Protein AF-A0A7J3MX85-F1 (afdb_monomer_lite)

Organism: NCBI:txid334771

Sequence (155 aa):
MIRVILCFLNSNNNRS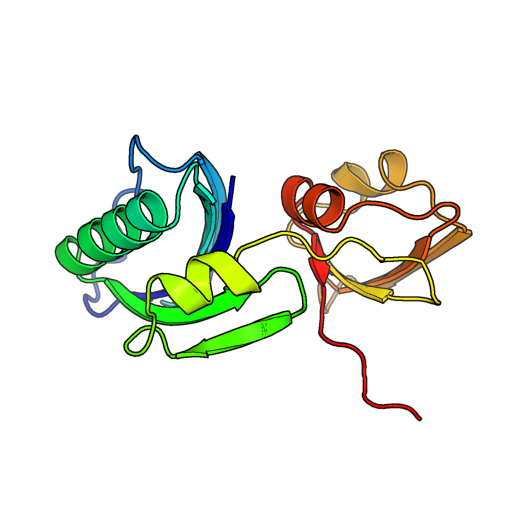VDSVDSHTCEKVVELIENNVYEVWLRCFSPWDVLAFVEYALNKGLVLTEVEFLNGLRRKGYQLNLEELAMFGQYDSELGKGAIVVKYLKQPSEWLGVLRLKMCRIDVEKKQALIKLAKPVKVSILFDHGLKLLSKNEKT

Radius of gyration: 15.9 Å; chains: 1; bounding box: 44×32×29 Å

pLDDT: mean 80.2, std 13.57, range [30.5, 93.94]

Secondary structure (DSSP, 8-state):
-EEEEEEEEE-S--S-------TTEEEEEEEEETTEEEEEEEESSHHHHHHHHHHHHHTTEEEEEEEETTS-EEEGGG--HHHHHHHSSPP--B-SSEEEEEESS-GGGTTTTS-EEEEEEETTTTEEEEEESS-B-HHHHHHTTEEEP-PPP--

Foldseek 3Di:
DFKKKWKWAQPDPPPDPDPLDDPFWDWQDWDADPRIIITITDGPALVSVVVSVVSCVVSRIGTQWMAALLRDIDGRVPDDRVCRVPRRDWDQDPAPAKFKKQAPDDCVQPVVVFQFPDWDADPVRSMITTHGPDTDTSVSCSSRRIGTNHDDDDD

Structure (mmCIF, N/CA/C/O backbone):
data_AF-A0A7J3MX85-F1
#
_entry.id   AF-A0A7J3MX85-F1
#
loop_
_atom_site.group_PDB
_atom_site.id
_atom_site.type_symbol
_atom_site.label_atom_id
_atom_site.label_alt_id
_atom_site.label_comp_id
_atom_site.label_asym_id
_atom_site.label_entity_id
_atom_site.label_seq_id
_atom_site.pdbx_PDB_ins_code
_atom_site.Cartn_x
_atom_site.Cartn_y
_atom_site.Cartn_z
_atom_site.occupancy
_atom_site.B_iso_or_equiv
_atom_site.auth_seq_id
_atom_site.auth_comp_id
_atom_site.auth_asym_id
_atom_site.auth_atom_id
_atom_site.pdbx_PDB_model_num
ATOM 1 N N . MET A 1 1 ? -5.399 7.469 -10.736 1.00 79.62 1 MET A N 1
ATOM 2 C CA . MET A 1 1 ? -5.348 6.199 -9.984 1.00 79.62 1 MET A CA 1
ATOM 3 C C . MET A 1 1 ? -4.578 6.421 -8.700 1.00 79.62 1 MET A C 1
ATOM 5 O O . MET A 1 1 ? -3.421 6.823 -8.757 1.00 79.62 1 MET A O 1
ATOM 9 N N . ILE A 1 2 ? -5.257 6.199 -7.585 1.00 85.62 2 ILE A N 1
ATOM 10 C CA . ILE A 1 2 ? -4.826 6.431 -6.210 1.00 85.62 2 ILE A CA 1
ATOM 11 C C . ILE A 1 2 ? -4.438 5.104 -5.582 1.00 85.62 2 ILE A C 1
ATOM 13 O O . ILE A 1 2 ? -5.089 4.091 -5.833 1.00 85.62 2 ILE A O 1
ATOM 17 N N . ARG A 1 3 ? -3.368 5.112 -4.788 1.00 86.56 3 ARG A N 1
ATOM 18 C CA . ARG A 1 3 ? -2.938 3.954 -4.003 1.00 86.56 3 ARG A CA 1
ATOM 19 C C . A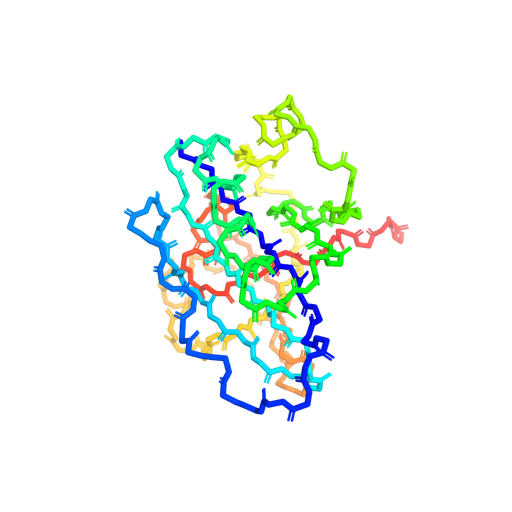RG A 1 3 ? -2.798 4.356 -2.549 1.00 86.56 3 ARG A C 1
ATOM 21 O O . ARG A 1 3 ? -2.055 5.284 -2.237 1.00 86.56 3 ARG A O 1
ATOM 28 N N . VAL A 1 4 ? -3.501 3.645 -1.683 1.00 88.88 4 VAL A N 1
ATOM 29 C CA . VAL A 1 4 ? -3.529 3.905 -0.244 1.00 88.88 4 VAL A CA 1
ATOM 30 C C . VAL A 1 4 ? -3.608 2.592 0.513 1.00 88.88 4 VAL A C 1
ATOM 32 O O . VAL A 1 4 ? -4.122 1.592 0.008 1.00 88.88 4 VAL A O 1
ATOM 35 N N . ILE A 1 5 ? -3.093 2.609 1.731 1.00 89.69 5 ILE A N 1
ATOM 36 C CA . ILE A 1 5 ? -3.248 1.534 2.696 1.00 89.69 5 ILE A CA 1
ATOM 37 C C . ILE A 1 5 ? -4.231 2.042 3.743 1.00 89.69 5 ILE A C 1
ATOM 39 O O . ILE A 1 5 ? -4.012 3.094 4.339 1.00 89.69 5 ILE A O 1
ATOM 43 N N . LEU A 1 6 ? -5.323 1.316 3.942 1.00 90.88 6 LEU A N 1
ATOM 44 C CA . LEU A 1 6 ? -6.328 1.617 4.951 1.00 90.88 6 LEU A CA 1
ATOM 45 C C . LEU A 1 6 ? -6.208 0.607 6.086 1.00 90.88 6 LEU A C 1
ATOM 47 O O . LEU A 1 6 ? -6.241 -0.598 5.848 1.00 90.88 6 LEU A O 1
ATOM 51 N N . CYS A 1 7 ? -6.097 1.097 7.312 1.00 90.81 7 CYS A N 1
ATOM 52 C CA . CYS A 1 7 ? -6.074 0.274 8.511 1.00 90.81 7 CYS A CA 1
ATOM 53 C C . CYS A 1 7 ? -7.396 0.448 9.249 1.00 90.81 7 CYS A C 1
ATOM 55 O O . CYS A 1 7 ? -7.772 1.563 9.615 1.00 90.81 7 CYS A O 1
ATOM 57 N N . PHE A 1 8 ? -8.084 -0.656 9.500 1.00 90.31 8 PHE A N 1
ATOM 58 C CA . PHE A 1 8 ? -9.331 -0.682 10.244 1.00 90.31 8 PHE A CA 1
ATOM 59 C C . PHE A 1 8 ? -9.192 -1.516 11.511 1.00 90.31 8 PHE A C 1
ATOM 61 O O . PHE A 1 8 ? -8.486 -2.519 11.529 1.00 90.31 8 PHE A O 1
ATOM 68 N N . LEU A 1 9 ? -9.914 -1.138 12.560 1.00 88.44 9 LEU A N 1
ATOM 69 C CA . LEU A 1 9 ? -10.189 -2.000 13.702 1.00 88.44 9 LEU A CA 1
ATOM 70 C C . LEU A 1 9 ? -11.560 -2.637 13.540 1.00 88.44 9 LEU A C 1
ATOM 72 O O . LEU A 1 9 ? -12.536 -1.952 13.233 1.00 88.44 9 LEU A O 1
ATOM 76 N N . ASN A 1 10 ? -11.652 -3.935 13.800 1.00 80.56 10 ASN A N 1
ATOM 77 C CA . ASN A 1 10 ? -12.948 -4.585 13.890 1.00 80.56 10 ASN A CA 1
ATOM 78 C C . ASN A 1 10 ? -13.583 -4.298 15.253 1.00 80.56 10 ASN A C 1
ATOM 80 O O . ASN A 1 10 ? -13.118 -4.792 16.280 1.00 80.56 10 ASN A O 1
ATOM 84 N N . SER A 1 11 ? -14.629 -3.470 15.253 1.00 68.38 11 SER A N 1
ATOM 85 C CA . SER A 1 11 ? -15.379 -3.128 16.468 1.00 68.38 11 SER A CA 1
ATOM 86 C C . SER A 1 11 ? -16.340 -4.238 16.902 1.00 68.38 11 SER A C 1
ATOM 88 O O . SER A 1 11 ? -16.733 -4.297 18.067 1.00 68.38 11 SER A O 1
ATOM 90 N N . ASN A 1 12 ? -16.663 -5.161 15.993 1.00 63.62 12 ASN A N 1
ATOM 91 C CA . ASN A 1 12 ? -17.511 -6.308 16.265 1.00 63.62 12 ASN A CA 1
ATOM 92 C C . ASN A 1 12 ? -16.629 -7.541 16.497 1.00 63.62 12 ASN A C 1
ATOM 94 O O . ASN A 1 12 ? -15.844 -7.925 15.640 1.00 63.62 12 ASN A O 1
ATOM 98 N N . ASN A 1 13 ? -16.798 -8.248 17.617 1.00 54.81 13 ASN A N 1
ATOM 99 C CA . ASN A 1 13 ? -16.092 -9.515 17.900 1.00 54.81 13 ASN A CA 1
ATOM 100 C C . ASN A 1 13 ? -16.415 -10.664 16.907 1.00 54.81 13 ASN A C 1
ATOM 102 O O . ASN A 1 13 ? -15.994 -11.804 17.113 1.00 54.81 13 ASN A O 1
ATOM 106 N N . ASN A 1 14 ? -17.140 -10.385 15.821 1.00 50.97 14 ASN A N 1
ATOM 107 C CA . ASN A 1 14 ? -17.362 -11.319 14.729 1.00 50.97 14 ASN A CA 1
ATOM 108 C C . ASN A 1 14 ? -16.092 -11.419 13.879 1.00 50.97 14 ASN A C 1
ATOM 110 O O . ASN A 1 14 ? -15.702 -10.487 13.180 1.00 50.97 14 ASN A O 1
ATOM 114 N N . ARG A 1 15 ? -15.448 -12.587 13.951 1.00 48.03 15 ARG A N 1
ATOM 115 C CA . ARG A 1 15 ? -14.211 -12.928 13.228 1.00 48.03 15 ARG A CA 1
ATOM 116 C C . ARG A 1 15 ? -14.384 -13.073 11.711 1.00 48.03 15 ARG A C 1
ATOM 118 O O . ARG A 1 15 ? -13.387 -13.249 11.023 1.00 48.03 15 ARG A O 1
ATOM 125 N N . SER A 1 16 ? -15.610 -13.007 11.199 1.00 46.56 16 SER A N 1
ATOM 126 C CA . SER A 1 16 ? -15.906 -13.035 9.767 1.00 46.56 16 SER A CA 1
ATOM 127 C C . SER A 1 16 ? -16.501 -11.696 9.349 1.00 46.56 16 SER A C 1
ATOM 129 O O . SER A 1 16 ? -17.718 -11.532 9.259 1.00 46.56 16 SER A O 1
ATOM 131 N N . VAL A 1 17 ? -15.640 -10.708 9.130 1.00 50.75 17 VAL A N 1
ATOM 132 C CA . VAL A 1 17 ? -16.016 -9.630 8.221 1.00 50.75 17 VAL A CA 1
ATOM 133 C C . VAL A 1 17 ? -15.848 -10.242 6.837 1.00 50.75 17 VAL A C 1
ATOM 135 O O . VAL A 1 17 ? -14.727 -10.589 6.465 1.00 50.75 17 VAL A O 1
ATOM 138 N N . ASP A 1 18 ? -16.959 -10.484 6.134 1.00 52.97 18 ASP A N 1
ATOM 139 C CA . ASP A 1 18 ? -16.913 -10.858 4.716 1.00 52.97 18 ASP A CA 1
ATOM 140 C C . ASP A 1 18 ? -15.956 -9.905 3.998 1.00 52.97 18 ASP A C 1
ATOM 142 O O . ASP A 1 18 ? -15.914 -8.715 4.337 1.00 52.97 18 ASP A O 1
ATOM 146 N N . SER A 1 19 ? -15.173 -10.423 3.047 1.00 55.62 19 SER A N 1
ATOM 147 C CA . SER A 1 19 ? -14.195 -9.623 2.314 1.00 55.62 19 SER A CA 1
ATOM 148 C C . SER A 1 19 ? -14.814 -8.291 1.900 1.00 55.62 19 SER A C 1
ATOM 150 O O . SER A 1 19 ? -15.908 -8.224 1.329 1.00 55.62 19 SER A O 1
ATOM 152 N N . VAL A 1 20 ? -14.135 -7.201 2.260 1.00 57.00 20 VAL A N 1
ATOM 153 C CA . VAL A 1 20 ? -14.589 -5.856 1.919 1.00 57.00 20 VAL A CA 1
ATOM 154 C C . VAL A 1 20 ? -14.324 -5.650 0.426 1.00 57.00 20 VAL A C 1
ATOM 156 O O . VAL A 1 20 ? -13.316 -5.067 0.039 1.00 57.00 20 VAL A O 1
ATOM 159 N N . ASP A 1 21 ? -15.193 -6.202 -0.418 1.00 58.19 21 ASP A N 1
ATOM 160 C CA . ASP A 1 21 ? -15.072 -6.127 -1.869 1.00 58.19 21 ASP A CA 1
ATOM 161 C C . ASP A 1 21 ? -15.956 -4.994 -2.392 1.00 58.19 21 ASP A C 1
ATOM 163 O O . ASP A 1 21 ? -17.177 -5.109 -2.496 1.00 58.19 21 ASP A O 1
ATOM 167 N N . SER A 1 22 ? -15.321 -3.867 -2.712 1.00 62.19 22 SER A N 1
ATOM 168 C CA . SER A 1 22 ? -15.956 -2.774 -3.448 1.00 62.19 22 SER A CA 1
ATOM 169 C C . SER A 1 22 ? -15.670 -2.926 -4.938 1.00 62.19 22 SER A C 1
ATOM 171 O O . SER A 1 22 ? -14.542 -3.207 -5.331 1.00 62.19 22 SER A O 1
ATOM 173 N N . HIS A 1 23 ? -16.663 -2.666 -5.789 1.00 63.53 23 HIS A N 1
ATOM 174 C CA . HIS A 1 23 ? -16.478 -2.658 -7.246 1.00 63.53 23 HIS A CA 1
ATOM 175 C C . HIS A 1 23 ? -15.662 -1.447 -7.743 1.00 63.53 23 HIS A C 1
ATOM 177 O O . HIS A 1 23 ? -15.263 -1.413 -8.905 1.00 63.53 23 HIS A O 1
ATOM 183 N N . THR A 1 24 ? -15.413 -0.447 -6.888 1.00 74.12 24 THR A N 1
ATOM 184 C CA . THR A 1 24 ? -14.759 0.819 -7.268 1.00 74.12 24 THR A CA 1
ATOM 185 C C . THR A 1 24 ? -13.243 0.833 -7.060 1.00 74.12 24 THR A C 1
ATOM 187 O O . THR A 1 24 ? -12.540 1.623 -7.694 1.00 74.12 24 THR A O 1
ATOM 190 N N . CYS A 1 25 ? -12.721 -0.045 -6.201 1.00 85.00 25 CYS A N 1
ATOM 191 C CA . CYS A 1 25 ? -11.296 -0.145 -5.902 1.00 85.00 25 CYS A CA 1
ATOM 192 C C . CYS A 1 25 ? -10.818 -1.584 -6.066 1.00 85.00 25 CYS A C 1
ATOM 194 O O . CYS A 1 25 ? -11.404 -2.515 -5.525 1.00 85.00 25 CYS A O 1
ATOM 196 N N . GLU A 1 26 ? -9.697 -1.756 -6.757 1.00 85.62 26 GLU A N 1
ATOM 197 C CA . GLU A 1 26 ? -8.984 -3.025 -6.793 1.00 85.62 26 GLU A CA 1
ATOM 198 C C . GLU A 1 26 ? -8.239 -3.219 -5.468 1.00 85.62 26 GLU A C 1
ATOM 200 O O . GLU A 1 26 ? -7.423 -2.389 -5.052 1.00 85.62 26 GLU A O 1
ATOM 205 N N . LYS A 1 27 ? -8.516 -4.338 -4.809 1.00 84.31 27 LYS A N 1
ATOM 206 C CA . LYS A 1 27 ? -7.842 -4.770 -3.590 1.00 84.31 27 LYS A CA 1
ATOM 207 C C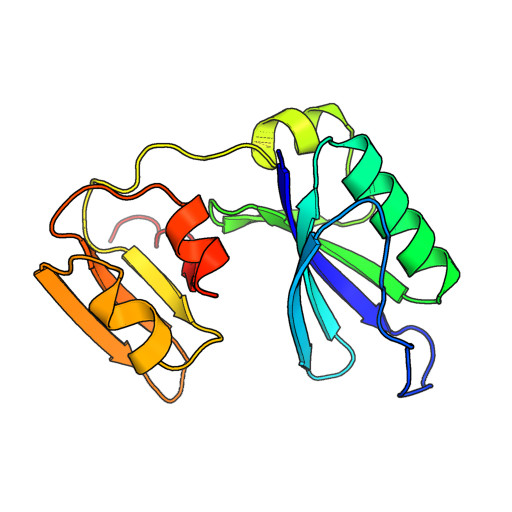 . LYS A 1 27 ? -6.601 -5.577 -3.957 1.00 84.31 27 LYS A C 1
ATOM 209 O O . LYS A 1 27 ? -6.697 -6.620 -4.595 1.00 84.31 27 LYS A O 1
ATOM 214 N N . VAL A 1 28 ? -5.431 -5.081 -3.561 1.00 75.94 28 VAL A N 1
ATOM 215 C CA . VAL A 1 28 ? -4.133 -5.661 -3.949 1.00 75.94 28 VAL A CA 1
ATOM 216 C C . VAL A 1 28 ? -3.610 -6.634 -2.892 1.00 75.94 28 VAL A C 1
ATOM 218 O O . VAL A 1 28 ? -3.037 -7.669 -3.231 1.00 75.94 28 VAL A O 1
ATOM 221 N N . VAL A 1 29 ? -3.804 -6.306 -1.613 1.00 76.44 29 VAL A N 1
ATOM 222 C CA . VAL A 1 29 ? -3.433 -7.132 -0.455 1.00 76.44 29 VAL A CA 1
ATOM 223 C C . VAL A 1 29 ? -4.432 -6.881 0.676 1.00 76.44 29 VAL A C 1
ATOM 225 O O . VAL A 1 29 ? -4.912 -5.760 0.850 1.00 76.44 29 VAL A O 1
ATOM 228 N N . GLU A 1 30 ? -4.711 -7.918 1.458 1.00 80.38 30 GLU A N 1
ATOM 229 C CA . GLU A 1 30 ? -5.419 -7.835 2.734 1.00 80.38 30 GLU A CA 1
ATOM 230 C C . GLU A 1 30 ? -4.643 -8.592 3.796 1.00 80.38 30 GLU A C 1
ATOM 232 O O . GLU A 1 30 ? -4.173 -9.706 3.556 1.00 80.38 30 GLU A O 1
ATOM 237 N N . LEU A 1 31 ? -4.516 -7.980 4.967 1.00 78.50 31 LEU A N 1
ATOM 238 C CA . LEU A 1 31 ? -3.907 -8.592 6.133 1.00 78.50 31 LEU A CA 1
ATOM 239 C C . LEU A 1 31 ? -4.836 -8.425 7.331 1.00 78.50 31 LEU A C 1
ATOM 241 O O . LEU A 1 31 ? -5.328 -7.329 7.590 1.00 78.50 31 LEU A O 1
ATOM 245 N N . ILE A 1 32 ? -5.031 -9.512 8.074 1.00 80.75 32 ILE A N 1
ATOM 246 C CA . ILE A 1 32 ? -5.818 -9.531 9.305 1.00 80.75 32 ILE A CA 1
ATOM 247 C C . ILE A 1 32 ? -4.896 -10.006 10.427 1.00 80.75 32 ILE A C 1
ATOM 249 O O . ILE A 1 32 ? -4.543 -11.182 10.494 1.00 80.75 32 ILE A O 1
ATOM 253 N N . GLU A 1 33 ? -4.493 -9.094 11.308 1.00 75.88 33 GLU A N 1
ATOM 254 C CA . GLU A 1 33 ? -3.659 -9.392 12.477 1.00 75.88 33 GLU A CA 1
ATOM 255 C C . GLU A 1 33 ? -4.263 -8.711 13.710 1.00 75.88 33 GLU A C 1
ATOM 257 O O . GLU A 1 33 ? -4.492 -7.507 13.706 1.00 75.88 33 GLU A O 1
ATOM 262 N N . ASN A 1 34 ? -4.522 -9.462 14.788 1.00 77.19 34 ASN A N 1
ATOM 263 C CA . ASN A 1 34 ? -4.974 -8.914 16.079 1.00 77.19 34 ASN A CA 1
ATOM 264 C C . ASN A 1 34 ? -6.162 -7.926 15.982 1.00 77.19 34 ASN A C 1
ATOM 266 O O . ASN A 1 34 ? -6.124 -6.849 16.573 1.00 77.19 34 ASN A O 1
ATOM 270 N N . ASN A 1 35 ? -7.214 -8.286 15.235 1.00 78.75 35 ASN A N 1
ATOM 271 C CA . ASN A 1 35 ? -8.395 -7.448 14.943 1.00 78.75 35 ASN A CA 1
ATOM 272 C C . ASN A 1 35 ? -8.123 -6.169 14.126 1.00 78.75 35 ASN A C 1
ATOM 274 O O . ASN A 1 35 ? -9.037 -5.362 13.945 1.00 78.75 35 ASN A O 1
ATOM 278 N N . VAL A 1 36 ? -6.906 -5.996 13.608 1.00 82.12 36 VAL A N 1
ATOM 279 C CA . VAL A 1 36 ? -6.552 -4.945 12.654 1.00 82.12 36 VAL A CA 1
ATOM 280 C C . VAL A 1 36 ? -6.635 -5.512 11.241 1.00 82.12 36 VAL A C 1
ATOM 282 O O . VAL A 1 36 ? -6.012 -6.528 10.932 1.00 82.12 36 VAL A O 1
ATOM 285 N N . TYR A 1 37 ? -7.400 -4.837 10.392 1.00 86.88 37 TYR A N 1
ATOM 286 C CA . TYR A 1 37 ? -7.548 -5.125 8.972 1.00 86.88 37 TYR A CA 1
ATOM 287 C C . TYR A 1 37 ? -6.754 -4.081 8.191 1.00 86.88 37 TYR A C 1
ATOM 289 O O . TYR A 1 37 ? -7.136 -2.913 8.156 1.00 86.88 37 TYR A O 1
ATOM 297 N N . GLU A 1 38 ? -5.646 -4.484 7.580 1.00 88.12 38 GLU A N 1
ATOM 298 C CA . GLU A 1 38 ? -4.863 -3.637 6.680 1.00 88.12 38 GLU A CA 1
ATOM 299 C C . GLU A 1 38 ? -5.242 -3.984 5.234 1.00 88.12 38 GLU A C 1
ATOM 301 O O . GLU A 1 38 ? -4.984 -5.092 4.760 1.00 88.12 38 GLU A O 1
ATOM 306 N N . VAL A 1 39 ? -5.865 -3.037 4.532 1.00 89.50 39 VAL A N 1
ATOM 307 C CA . VAL A 1 39 ? -6.349 -3.204 3.158 1.00 89.50 39 VAL A CA 1
ATOM 308 C C . VAL A 1 39 ? -5.589 -2.274 2.228 1.00 89.50 39 VAL A C 1
ATOM 310 O O . VAL A 1 39 ? -5.547 -1.059 2.416 1.00 89.50 39 VAL A O 1
ATOM 313 N N . TRP A 1 40 ? -4.983 -2.853 1.200 1.00 90.19 40 TRP A N 1
ATOM 314 C CA . TRP A 1 40 ? -4.189 -2.136 0.213 1.00 90.19 40 TRP A CA 1
ATOM 315 C C . TRP A 1 40 ? -5.034 -1.916 -1.031 1.00 90.19 40 TRP A C 1
ATOM 317 O O . TRP A 1 40 ? -5.373 -2.872 -1.732 1.00 90.19 40 TRP A O 1
ATOM 327 N N . LEU A 1 41 ? -5.367 -0.659 -1.311 1.00 89.12 41 LEU A N 1
ATOM 328 C CA . LEU A 1 41 ? -6.307 -0.302 -2.365 1.00 89.12 41 LEU A CA 1
ATOM 329 C C . LEU A 1 41 ? -5.639 0.409 -3.529 1.00 89.12 41 LEU A C 1
ATOM 331 O O . LEU A 1 41 ? -4.773 1.270 -3.357 1.00 89.12 41 LEU A O 1
ATOM 335 N N . ARG A 1 42 ? -6.131 0.092 -4.724 1.00 88.06 42 ARG A N 1
ATOM 336 C CA . ARG A 1 42 ? -5.905 0.830 -5.957 1.00 88.06 42 ARG A CA 1
ATOM 337 C C . ARG A 1 42 ? -7.257 1.313 -6.478 1.00 88.06 42 ARG A C 1
ATOM 339 O O . ARG A 1 42 ? -8.075 0.531 -6.944 1.00 88.06 42 ARG A O 1
ATOM 346 N N . CYS A 1 43 ? -7.472 2.616 -6.415 1.00 87.38 43 CYS A N 1
ATOM 347 C CA . CYS A 1 43 ? -8.742 3.256 -6.744 1.00 87.38 43 CYS A CA 1
ATOM 348 C C . CYS A 1 43 ? -8.574 4.205 -7.939 1.00 87.38 43 CYS A C 1
ATOM 350 O O . CYS A 1 43 ? -7.471 4.705 -8.192 1.00 87.38 43 CYS A O 1
ATOM 352 N N . PHE A 1 44 ? -9.630 4.492 -8.699 1.00 86.38 44 PHE A N 1
ATOM 353 C CA . PHE A 1 44 ? -9.515 5.404 -9.845 1.00 86.38 44 PHE A CA 1
ATOM 354 C C . PHE A 1 44 ? -9.455 6.872 -9.407 1.00 86.38 44 PHE A C 1
ATOM 356 O O . PHE A 1 44 ? -8.640 7.630 -9.951 1.00 86.38 44 PHE A O 1
ATOM 363 N N . SER A 1 45 ? -10.211 7.227 -8.368 1.00 89.00 45 SER A N 1
ATOM 364 C CA . SER A 1 45 ? -10.370 8.580 -7.833 1.00 89.00 45 SER A CA 1
ATOM 365 C C . SER A 1 45 ? -10.359 8.623 -6.290 1.00 89.00 45 SER A C 1
ATOM 367 O O . SER A 1 45 ? -10.463 7.577 -5.645 1.00 89.00 45 SER A O 1
ATOM 369 N N . PRO A 1 46 ? -10.239 9.817 -5.668 1.00 89.69 46 PRO A N 1
ATOM 370 C CA . PRO A 1 46 ? -10.363 9.960 -4.212 1.00 89.69 46 PRO A CA 1
ATOM 371 C C . PRO A 1 46 ? -11.749 9.558 -3.702 1.00 89.69 46 PRO A C 1
ATOM 373 O O . PRO A 1 46 ? -11.875 9.028 -2.603 1.00 89.69 46 PRO A O 1
ATOM 376 N N . TRP A 1 47 ? -12.780 9.776 -4.520 1.00 90.31 47 TRP A N 1
ATOM 377 C CA . TRP A 1 47 ? -14.161 9.412 -4.215 1.00 90.31 47 TRP A CA 1
ATOM 378 C C . TRP A 1 47 ? -14.330 7.910 -4.044 1.00 90.31 47 TRP A C 1
ATOM 380 O O . TRP A 1 47 ? -15.014 7.476 -3.127 1.00 90.31 47 TRP A O 1
ATOM 390 N N . ASP A 1 48 ? -13.645 7.117 -4.865 1.00 89.62 48 ASP A N 1
ATOM 391 C CA . ASP A 1 48 ? -13.688 5.659 -4.757 1.00 89.62 48 ASP A CA 1
ATOM 392 C C . ASP A 1 48 ? -13.075 5.174 -3.435 1.00 89.62 48 ASP A C 1
ATOM 394 O O . ASP A 1 48 ? -13.586 4.233 -2.831 1.00 89.62 48 ASP A O 1
ATOM 398 N N . VAL A 1 49 ? -12.020 5.848 -2.952 1.00 90.00 49 VAL A N 1
ATOM 399 C CA . VAL A 1 49 ? -11.430 5.571 -1.631 1.00 90.00 49 VAL A CA 1
ATOM 400 C C . VAL A 1 49 ? -12.441 5.870 -0.528 1.00 90.00 49 VAL A C 1
ATOM 402 O O . VAL A 1 49 ? -12.630 5.045 0.361 1.00 90.00 49 VAL A O 1
ATOM 405 N N . LEU A 1 50 ? -13.111 7.025 -0.584 1.00 90.00 50 LEU A N 1
ATOM 406 C CA . LEU A 1 50 ? -14.128 7.391 0.406 1.00 90.00 50 LEU A CA 1
ATOM 407 C C . LEU A 1 50 ? -15.332 6.442 0.372 1.00 90.00 50 LEU A C 1
ATOM 409 O O . LEU A 1 50 ? -15.794 6.026 1.429 1.00 90.00 50 LEU A O 1
ATOM 413 N N . ALA A 1 51 ? -15.783 6.032 -0.815 1.00 88.88 51 ALA A N 1
ATOM 414 C CA . ALA A 1 51 ? -16.850 5.047 -0.973 1.00 88.88 51 ALA A CA 1
ATOM 415 C C . ALA A 1 51 ? -16.459 3.682 -0.383 1.00 88.88 51 ALA A C 1
ATOM 417 O O . ALA A 1 51 ? -17.270 3.031 0.274 1.00 88.88 51 ALA A O 1
ATOM 418 N N . PHE A 1 52 ? -15.200 3.257 -0.556 1.00 89.75 52 PHE A N 1
ATOM 419 C CA . PHE A 1 52 ? -14.686 2.057 0.106 1.00 89.75 52 PHE A CA 1
ATOM 420 C C . PHE A 1 52 ? -14.700 2.205 1.632 1.00 89.75 52 PHE A C 1
ATOM 422 O O . PHE A 1 52 ? -15.114 1.286 2.338 1.00 89.75 52 PHE A O 1
ATOM 429 N N . VAL A 1 53 ? -14.251 3.354 2.151 1.00 89.56 53 VAL A N 1
ATOM 430 C CA . VAL A 1 53 ? -14.260 3.639 3.593 1.00 89.56 53 VAL A CA 1
ATOM 431 C C . VAL A 1 53 ?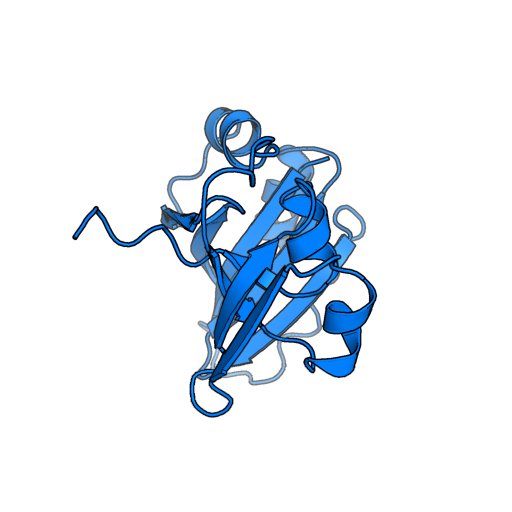 -15.683 3.585 4.141 1.00 89.56 53 VAL A C 1
ATOM 433 O O . VAL A 1 53 ? -15.910 2.912 5.139 1.00 89.56 53 VAL A O 1
ATOM 436 N N . GLU A 1 54 ? -16.645 4.227 3.482 1.00 88.56 54 GLU A N 1
ATOM 437 C CA . GLU A 1 54 ? -18.056 4.200 3.877 1.00 88.56 54 GLU A CA 1
ATOM 438 C C . GLU A 1 54 ? -18.619 2.774 3.877 1.00 88.56 54 GLU A C 1
ATOM 440 O O . GLU A 1 54 ? -19.260 2.350 4.841 1.00 88.56 54 GLU A O 1
ATOM 445 N N . TYR A 1 55 ? -18.314 1.991 2.842 1.00 86.81 55 TYR A N 1
ATOM 446 C CA . TYR A 1 55 ? -18.690 0.582 2.787 1.00 86.81 55 TYR A CA 1
ATOM 447 C C . TYR A 1 55 ? -18.103 -0.224 3.960 1.00 86.81 55 TYR A C 1
ATOM 449 O O . TYR A 1 55 ? -18.827 -0.987 4.600 1.00 86.81 55 TYR A O 1
ATOM 457 N N . ALA A 1 56 ? -16.827 -0.021 4.300 1.00 86.44 56 ALA A N 1
ATOM 458 C CA . ALA A 1 56 ? -16.186 -0.668 5.444 1.00 86.44 56 ALA A CA 1
ATOM 459 C C . ALA A 1 56 ? -16.817 -0.244 6.786 1.00 86.44 56 ALA A C 1
ATOM 461 O O . ALA A 1 56 ? -17.089 -1.097 7.635 1.00 86.44 56 ALA A O 1
ATOM 462 N N . LEU A 1 57 ? -17.117 1.048 6.961 1.00 86.44 57 LEU A N 1
ATOM 463 C CA . LEU A 1 57 ? -17.811 1.571 8.145 1.00 86.44 57 LEU A CA 1
ATOM 464 C C . LEU A 1 57 ? -19.186 0.909 8.323 1.00 86.44 57 LEU A C 1
ATOM 466 O O . LEU A 1 57 ? -19.517 0.458 9.419 1.00 86.44 57 LEU A O 1
ATOM 470 N N . ASN A 1 58 ? -19.946 0.746 7.235 1.00 85.75 58 ASN A N 1
ATOM 471 C CA . ASN A 1 58 ? -21.244 0.060 7.241 1.00 85.75 58 ASN A CA 1
ATOM 472 C C . ASN A 1 58 ? -21.148 -1.432 7.615 1.00 85.75 58 ASN A C 1
ATOM 474 O O . ASN A 1 58 ? -22.143 -2.037 8.014 1.00 85.75 58 ASN A O 1
ATOM 478 N N . LYS A 1 59 ? -19.956 -2.034 7.521 1.00 82.44 59 LYS A N 1
ATOM 479 C CA . LYS A 1 59 ? -19.669 -3.406 7.969 1.00 82.44 59 LYS A CA 1
ATOM 480 C C . LYS A 1 59 ? -19.183 -3.486 9.425 1.00 82.44 59 LYS A C 1
ATOM 482 O O . LYS A 1 59 ? -18.882 -4.577 9.904 1.00 82.44 59 LYS A O 1
ATOM 487 N N . GLY A 1 60 ? -19.131 -2.365 10.149 1.00 83.75 60 GLY A N 1
ATOM 488 C CA . GLY A 1 60 ? -18.676 -2.303 11.543 1.00 83.75 60 GLY A CA 1
ATOM 489 C C . GLY A 1 60 ? -17.153 -2.262 11.707 1.00 83.75 60 GLY A C 1
ATOM 490 O O . GLY A 1 60 ? -16.634 -2.470 12.809 1.00 83.75 60 GLY A O 1
ATOM 491 N N . LEU A 1 61 ? -16.425 -1.984 10.627 1.00 86.75 61 LEU A N 1
ATOM 492 C CA . LEU A 1 61 ? -15.006 -1.667 10.693 1.00 86.75 61 LEU A CA 1
ATOM 493 C C . LEU A 1 61 ? -14.835 -0.192 11.046 1.00 86.75 61 LEU A C 1
ATOM 495 O O . LEU A 1 61 ? -15.574 0.654 10.562 1.00 86.75 61 LEU A O 1
ATOM 499 N N . VAL A 1 62 ? -13.841 0.134 11.863 1.00 89.00 62 VAL A N 1
ATOM 500 C CA . VAL A 1 62 ? -13.526 1.513 12.249 1.00 89.00 62 VAL A CA 1
ATOM 501 C C . VAL A 1 62 ? -12.195 1.890 11.630 1.00 89.00 62 VAL A C 1
ATOM 503 O O . VAL A 1 62 ? -11.171 1.313 11.989 1.00 89.00 62 VAL A O 1
ATOM 506 N N . LEU A 1 63 ? -12.191 2.853 10.707 1.00 90.94 63 LEU A N 1
ATOM 507 C CA . LEU A 1 63 ? -10.955 3.318 10.082 1.00 90.94 63 LEU A CA 1
ATOM 508 C C . LEU A 1 63 ? -10.085 4.032 11.122 1.00 90.94 63 LEU A C 1
ATOM 510 O O . LEU A 1 63 ? -10.465 5.070 11.666 1.00 90.94 63 LEU A O 1
ATOM 514 N N . THR A 1 64 ? -8.903 3.489 11.387 1.00 91.88 64 THR A N 1
ATOM 515 C CA . THR A 1 64 ? -7.965 4.045 12.366 1.00 91.88 64 THR A CA 1
ATOM 516 C C . THR A 1 64 ? -6.886 4.878 11.710 1.00 91.88 64 THR A C 1
ATOM 518 O O . THR A 1 64 ? -6.565 5.967 12.194 1.00 91.88 64 THR A O 1
ATOM 521 N N . GLU A 1 65 ? -6.355 4.403 10.591 1.00 91.81 65 GLU A N 1
ATOM 522 C CA . GLU A 1 65 ? -5.218 5.016 9.922 1.00 91.81 65 GLU A CA 1
ATOM 523 C C . GLU A 1 65 ? -5.324 4.861 8.407 1.00 91.81 65 GLU A C 1
ATOM 525 O O . GLU A 1 65 ? -5.839 3.871 7.889 1.00 91.81 65 GLU A O 1
ATOM 530 N N . VAL A 1 66 ? -4.803 5.860 7.705 1.00 90.31 66 VAL A N 1
ATOM 531 C CA . VAL A 1 66 ? -4.484 5.797 6.285 1.00 90.31 66 VAL A CA 1
ATOM 532 C C . VAL A 1 66 ? -3.006 6.045 6.131 1.00 90.31 66 VAL A C 1
ATOM 534 O O . VAL A 1 66 ? -2.474 7.051 6.604 1.00 90.31 66 VAL A O 1
ATOM 537 N N . GLU A 1 67 ? -2.351 5.115 5.461 1.00 87.94 67 GLU A N 1
ATOM 538 C CA . GLU A 1 67 ? -0.938 5.184 5.158 1.00 87.94 67 GLU A CA 1
ATOM 539 C C . GLU A 1 67 ? -0.743 5.290 3.648 1.00 87.94 67 GLU A C 1
ATOM 541 O O . GLU A 1 67 ? -1.311 4.544 2.846 1.00 87.94 67 GLU A O 1
ATOM 546 N N . PHE A 1 68 ? 0.065 6.265 3.259 1.00 83.19 68 PHE A N 1
ATOM 547 C CA . PHE A 1 68 ? 0.407 6.529 1.876 1.00 83.19 68 PHE A CA 1
ATOM 548 C C . PHE A 1 68 ? 1.687 5.800 1.500 1.00 83.19 68 PHE A C 1
ATOM 550 O O . PHE A 1 68 ? 2.491 5.403 2.345 1.00 83.19 68 PHE A O 1
ATOM 557 N N . LEU A 1 69 ? 1.912 5.648 0.198 1.00 76.75 69 LEU A N 1
ATOM 558 C CA . LEU A 1 69 ? 3.046 4.870 -0.289 1.00 76.75 69 LEU A CA 1
ATOM 559 C C . LEU A 1 69 ? 4.411 5.454 0.093 1.00 76.75 69 LEU A C 1
ATOM 561 O O . LEU A 1 69 ? 5.390 4.720 0.114 1.00 76.75 69 LEU A O 1
ATOM 565 N N . ASN A 1 70 ? 4.482 6.747 0.407 1.00 72.50 70 ASN A N 1
ATOM 566 C CA . ASN A 1 70 ? 5.686 7.420 0.899 1.00 72.50 70 ASN A CA 1
ATOM 567 C C . ASN A 1 70 ? 5.941 7.206 2.411 1.00 72.50 70 ASN A C 1
ATOM 569 O O . ASN A 1 70 ? 6.905 7.751 2.946 1.00 72.50 70 ASN A O 1
ATOM 573 N N . GLY A 1 71 ? 5.097 6.427 3.098 1.00 73.56 71 GLY A N 1
ATOM 574 C CA . GLY A 1 71 ? 5.168 6.166 4.539 1.00 73.56 71 GLY A CA 1
ATOM 575 C C . GLY A 1 71 ? 4.486 7.229 5.406 1.00 73.56 71 GLY A C 1
ATOM 576 O O . GLY A 1 71 ? 4.501 7.116 6.630 1.00 73.56 71 GLY A O 1
ATOM 577 N N . LEU A 1 72 ? 3.883 8.262 4.806 1.00 79.25 72 LEU A N 1
ATOM 578 C CA . LEU A 1 72 ? 3.082 9.240 5.537 1.00 79.25 72 LEU A CA 1
ATOM 579 C C . LEU A 1 72 ? 1.823 8.574 6.094 1.00 79.25 72 LEU A C 1
ATOM 581 O O . LEU A 1 72 ? 1.112 7.884 5.366 1.00 79.25 72 LEU A O 1
ATOM 585 N N . ARG A 1 73 ? 1.518 8.843 7.364 1.00 85.69 73 ARG A N 1
ATOM 586 C CA . ARG A 1 73 ? 0.333 8.325 8.056 1.00 85.69 73 ARG A CA 1
ATOM 587 C C . ARG A 1 73 ? -0.613 9.446 8.463 1.00 85.69 73 ARG A C 1
ATOM 589 O O . ARG A 1 73 ? -0.184 10.551 8.822 1.00 85.69 73 ARG A O 1
ATOM 596 N N . ARG A 1 74 ? -1.911 9.164 8.396 1.00 86.56 74 ARG A N 1
ATOM 597 C CA . ARG A 1 74 ? -3.011 10.056 8.783 1.00 86.56 74 ARG A CA 1
ATOM 598 C C . ARG A 1 74 ? -4.055 9.281 9.567 1.00 86.56 74 ARG A C 1
ATOM 600 O O . ARG A 1 74 ? -4.323 8.126 9.264 1.00 86.56 74 ARG A O 1
ATOM 607 N N . LYS A 1 75 ? -4.670 9.923 10.560 1.00 85.69 75 LYS A N 1
ATOM 608 C CA . LYS A 1 75 ? -5.775 9.312 11.304 1.00 85.69 75 LYS A CA 1
ATOM 609 C C . LYS A 1 75 ? -7.015 9.225 10.419 1.00 85.69 75 LYS A C 1
ATOM 611 O O . LYS A 1 75 ? -7.375 10.201 9.764 1.00 85.69 75 LYS A O 1
ATOM 616 N N . GLY A 1 76 ? -7.677 8.071 10.443 1.00 76.94 76 GLY A N 1
ATOM 617 C CA . GLY A 1 76 ? -8.761 7.725 9.521 1.00 76.94 76 GLY A CA 1
ATOM 618 C C . GLY A 1 76 ? -9.922 8.722 9.469 1.00 76.94 76 GLY A C 1
ATOM 619 O O . GLY A 1 76 ? -10.471 8.983 8.407 1.00 76.94 76 GLY A O 1
ATOM 620 N N . TYR A 1 77 ? -10.268 9.333 10.599 1.00 72.19 77 TYR A N 1
ATOM 621 C CA . TYR A 1 77 ? -11.422 10.230 10.714 1.00 72.19 77 TYR A CA 1
ATOM 622 C C . TYR A 1 77 ? -11.173 11.671 10.227 1.00 72.19 77 TYR A C 1
ATOM 624 O O . TYR A 1 77 ? -12.092 12.482 10.268 1.00 72.19 77 TYR A O 1
ATOM 632 N N . GLN A 1 78 ? -9.953 12.019 9.795 1.00 72.44 78 GLN A N 1
ATOM 633 C CA . GLN A 1 78 ? -9.600 13.384 9.360 1.00 72.44 78 GLN A CA 1
ATOM 634 C C . GLN A 1 78 ? -9.347 13.514 7.853 1.00 72.44 78 GLN A C 1
ATOM 636 O O . GLN A 1 78 ? -8.912 14.570 7.408 1.00 72.44 78 GLN A O 1
ATOM 641 N N . LEU A 1 79 ? -9.613 12.470 7.066 1.00 78.00 79 LEU A N 1
ATOM 642 C CA . LEU A 1 79 ? -9.311 12.467 5.636 1.00 78.00 79 LEU A CA 1
ATOM 643 C C . LEU A 1 79 ? -10.220 13.421 4.872 1.00 78.00 79 LEU A C 1
ATOM 645 O O . LEU A 1 79 ? -11.442 13.275 4.895 1.00 78.00 79 LEU A O 1
ATOM 649 N N . ASN A 1 80 ? -9.619 14.326 4.108 1.00 81.94 80 ASN A N 1
ATOM 650 C CA . ASN A 1 80 ? -10.341 15.094 3.103 1.00 81.94 80 ASN A CA 1
ATOM 651 C C . ASN A 1 80 ? -9.903 14.721 1.674 1.00 81.94 80 ASN A C 1
ATOM 653 O O . ASN A 1 80 ? -8.895 14.045 1.445 1.00 81.94 80 ASN A O 1
ATOM 657 N N . LEU A 1 81 ? -10.702 15.151 0.696 1.00 86.94 81 LEU A N 1
ATOM 658 C CA . LEU A 1 81 ? -10.482 14.854 -0.722 1.00 86.94 81 LEU A CA 1
ATOM 659 C C . LEU A 1 81 ? -9.152 15.407 -1.247 1.00 86.94 81 LEU A C 1
ATOM 661 O O . LEU A 1 81 ? -8.502 14.744 -2.054 1.00 86.94 81 LEU A O 1
ATOM 665 N N . GLU A 1 82 ? -8.747 16.596 -0.801 1.00 87.19 82 GLU A N 1
ATOM 666 C CA . GLU A 1 82 ? -7.504 17.242 -1.236 1.00 87.19 82 GLU A CA 1
ATOM 667 C C . GLU A 1 82 ? -6.280 16.462 -0.760 1.00 87.19 82 GLU A C 1
ATOM 669 O O . GLU A 1 82 ? -5.355 16.228 -1.533 1.00 87.19 82 GLU A O 1
ATOM 674 N N . GLU A 1 83 ? -6.292 15.974 0.480 1.00 83.50 83 GLU A N 1
ATOM 675 C CA . GLU A 1 83 ? -5.230 15.131 1.023 1.00 83.50 83 GLU A CA 1
ATOM 676 C C . GLU A 1 83 ? -5.118 13.806 0.274 1.00 83.50 83 GLU A C 1
ATOM 678 O O . GLU A 1 83 ? -4.017 13.391 -0.083 1.00 83.50 83 GLU A O 1
ATOM 683 N N . LEU A 1 84 ? -6.243 13.146 -0.008 1.00 87.12 84 LEU A N 1
ATOM 684 C CA . LEU A 1 84 ? -6.246 11.917 -0.803 1.00 87.12 84 LEU A CA 1
ATOM 685 C C . LEU A 1 84 ? -5.761 12.174 -2.234 1.00 87.12 84 LEU A C 1
ATOM 687 O O . LEU A 1 84 ? -5.027 11.358 -2.792 1.00 87.12 84 LEU A O 1
ATOM 691 N N . ALA A 1 85 ? -6.126 13.313 -2.822 1.00 85.94 85 ALA A N 1
ATOM 692 C CA . ALA A 1 85 ? -5.633 13.717 -4.129 1.00 85.94 85 ALA A CA 1
ATOM 693 C C . ALA A 1 85 ? -4.134 14.051 -4.103 1.00 85.94 85 ALA A C 1
ATOM 695 O O . ALA A 1 85 ? -3.441 13.742 -5.059 1.00 85.94 85 ALA A O 1
ATOM 696 N N . MET A 1 86 ? -3.611 14.638 -3.033 1.00 82.31 86 MET A N 1
ATOM 697 C CA . MET A 1 86 ? -2.212 15.058 -2.954 1.00 82.31 86 MET A CA 1
ATOM 698 C C . MET A 1 86 ? -1.275 13.917 -2.538 1.00 82.31 86 MET A C 1
ATOM 700 O O . MET A 1 86 ? -0.260 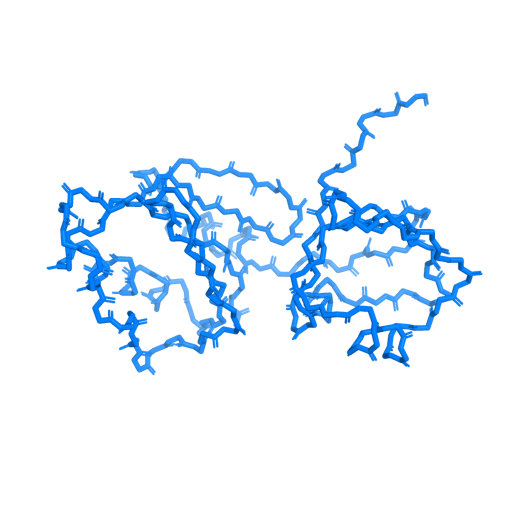13.680 -3.186 1.00 82.31 86 MET A O 1
ATOM 704 N N . PHE A 1 87 ? -1.613 13.189 -1.474 1.00 78.69 87 PHE A N 1
ATOM 705 C CA . PHE A 1 87 ? -0.762 12.161 -0.866 1.00 78.69 87 PHE A CA 1
ATOM 706 C C . PHE A 1 87 ? -1.100 10.740 -1.322 1.00 78.69 87 PHE A C 1
ATOM 708 O O . PHE A 1 87 ? -0.234 9.869 -1.318 1.00 78.69 87 PHE A O 1
ATOM 715 N N . GLY A 1 88 ? -2.347 10.500 -1.744 1.00 74.44 88 GLY A N 1
ATOM 716 C CA . GLY A 1 88 ? -2.757 9.242 -2.382 1.00 74.44 88 GLY A CA 1
ATOM 717 C C . GLY A 1 88 ? -2.220 9.091 -3.806 1.00 74.44 88 GLY A C 1
ATOM 718 O O . GLY A 1 88 ? -2.397 8.045 -4.441 1.00 74.44 88 GLY A O 1
ATOM 719 N N . GLN A 1 89 ? -1.564 10.136 -4.311 1.00 62.44 89 GLN A N 1
ATOM 720 C CA . GLN A 1 89 ? -0.856 10.142 -5.576 1.00 62.44 89 GLN A CA 1
ATOM 721 C C . GLN A 1 89 ? 0.629 9.791 -5.406 1.00 62.44 89 GLN A C 1
ATOM 723 O O . GLN A 1 89 ? 1.215 9.845 -4.330 1.00 62.44 89 GLN A O 1
ATOM 728 N N . TYR A 1 90 ? 1.211 9.330 -6.508 1.00 61.44 90 TYR A N 1
ATOM 729 C CA . TYR A 1 90 ? 2.527 8.708 -6.586 1.00 61.44 90 TYR A CA 1
ATOM 730 C C . TYR A 1 90 ? 3.663 9.628 -6.133 1.00 61.44 90 TYR A C 1
ATOM 732 O O . TYR A 1 90 ? 3.774 10.753 -6.609 1.00 61.44 90 TYR A O 1
ATOM 740 N N . ASP A 1 91 ? 4.591 9.086 -5.348 1.00 62.12 91 ASP A N 1
ATOM 741 C CA . ASP A 1 91 ? 5.923 9.668 -5.191 1.00 62.12 91 ASP A CA 1
ATOM 742 C C . ASP A 1 91 ? 6.857 9.075 -6.266 1.00 62.12 91 ASP A C 1
ATOM 744 O O . ASP A 1 91 ? 6.951 7.852 -6.441 1.00 62.12 91 ASP A O 1
ATOM 748 N N . SER A 1 92 ? 7.466 9.946 -7.073 1.00 51.81 92 SER A N 1
ATOM 749 C CA . SER A 1 92 ? 8.165 9.580 -8.306 1.00 51.81 92 SER A CA 1
ATOM 750 C C . SER A 1 92 ? 9.662 9.302 -8.153 1.00 51.81 92 SER A C 1
ATOM 752 O O . SER A 1 92 ? 10.266 8.874 -9.136 1.00 51.81 92 SER A O 1
ATOM 754 N N . GLU A 1 93 ? 10.285 9.467 -6.978 1.00 57.97 93 GLU A N 1
ATOM 755 C CA . GLU A 1 93 ? 11.755 9.372 -6.875 1.00 57.97 93 GLU A CA 1
ATOM 756 C C . GLU A 1 93 ? 12.296 8.425 -5.790 1.00 57.97 93 GLU A C 1
ATOM 758 O O . GLU A 1 93 ? 12.974 8.821 -4.838 1.00 57.97 93 GLU A O 1
ATOM 763 N N . LEU A 1 94 ? 12.152 7.114 -6.014 1.00 62.31 94 LEU A N 1
ATOM 764 C CA . LEU A 1 94 ? 13.020 6.122 -5.369 1.00 62.31 94 LEU A CA 1
ATOM 765 C C . LEU A 1 94 ? 14.313 5.957 -6.168 1.00 62.31 94 LEU A C 1
ATOM 767 O O . LEU A 1 94 ? 14.426 5.097 -7.040 1.00 62.31 94 LEU A O 1
ATOM 771 N N . GLY A 1 95 ? 15.302 6.801 -5.882 1.00 55.28 95 GLY A N 1
ATOM 772 C CA . GLY A 1 95 ? 16.599 6.745 -6.572 1.00 55.28 95 GLY A CA 1
ATOM 773 C C . GLY A 1 95 ? 17.828 7.014 -5.706 1.00 55.28 95 GLY A C 1
ATOM 774 O O . GLY A 1 95 ? 18.947 6.749 -6.142 1.00 55.28 95 GLY A O 1
ATOM 775 N N . LYS A 1 96 ? 17.656 7.519 -4.480 1.00 59.41 96 LYS A N 1
ATOM 776 C CA . LYS A 1 96 ? 18.768 8.001 -3.647 1.00 59.41 96 LYS A CA 1
ATOM 777 C C . LYS A 1 96 ? 18.955 7.113 -2.417 1.00 59.41 96 LYS A C 1
ATOM 779 O O . LYS A 1 96 ? 18.425 7.407 -1.350 1.00 59.41 96 LYS A O 1
ATOM 784 N N . GLY A 1 97 ? 19.730 6.041 -2.580 1.00 73.62 97 GLY A N 1
ATOM 785 C CA . GLY A 1 97 ? 20.232 5.225 -1.469 1.00 73.62 97 GLY A CA 1
ATOM 786 C C . GLY A 1 97 ? 19.553 3.868 -1.294 1.00 73.62 97 GLY A C 1
ATOM 787 O O . GLY A 1 97 ? 18.836 3.389 -2.172 1.00 73.62 97 GLY A O 1
ATOM 788 N N . ALA A 1 98 ? 19.861 3.219 -0.172 1.00 84.00 98 ALA A N 1
ATOM 789 C CA . ALA A 1 98 ? 19.155 2.020 0.248 1.00 84.00 98 ALA A CA 1
ATOM 790 C C . ALA A 1 98 ? 17.817 2.415 0.888 1.00 84.00 98 ALA A C 1
ATOM 792 O O . ALA A 1 98 ? 17.733 3.421 1.591 1.00 84.00 98 ALA A O 1
ATOM 793 N N . ILE A 1 99 ? 16.786 1.624 0.627 1.00 84.94 99 ILE A N 1
ATOM 794 C CA . ILE A 1 99 ? 15.443 1.780 1.178 1.00 84.94 99 ILE A CA 1
ATOM 795 C C . ILE A 1 99 ? 15.141 0.586 2.070 1.00 84.94 99 ILE A C 1
ATOM 797 O O . ILE A 1 99 ? 15.562 -0.532 1.772 1.00 84.94 99 ILE A O 1
ATOM 801 N N . VAL A 1 100 ? 14.419 0.819 3.159 1.00 88.00 100 VAL A N 1
ATOM 802 C CA . VAL A 1 100 ? 13.895 -0.264 3.988 1.00 88.00 100 VAL A CA 1
ATOM 803 C C . VAL A 1 100 ? 12.444 -0.473 3.594 1.00 88.00 100 VAL A C 1
ATOM 805 O O . VAL A 1 100 ? 11.658 0.474 3.561 1.00 88.00 100 VAL A O 1
ATOM 808 N N . VAL A 1 101 ? 12.097 -1.712 3.272 1.00 88.88 101 VAL A N 1
ATOM 809 C CA . VAL A 1 101 ? 10.722 -2.108 2.986 1.00 88.88 101 VAL A CA 1
ATOM 810 C C . VAL A 1 101 ? 10.265 -3.170 3.973 1.00 88.88 101 VAL A C 1
ATOM 812 O O . VAL A 1 101 ? 11.048 -4.040 4.346 1.00 88.88 101 VAL A O 1
ATOM 815 N N . LYS A 1 102 ? 8.994 -3.135 4.366 1.00 90.06 102 LYS A N 1
ATOM 816 C CA . LYS A 1 102 ? 8.292 -4.309 4.897 1.00 90.06 102 LYS A CA 1
ATOM 817 C C . LYS A 1 102 ? 7.727 -5.077 3.705 1.00 90.06 102 LYS A C 1
ATOM 819 O O . LYS A 1 102 ? 7.150 -4.461 2.812 1.00 90.06 102 LYS A O 1
ATOM 824 N N . TYR A 1 103 ? 7.894 -6.392 3.672 1.00 91.00 103 TYR A N 1
ATOM 825 C CA . TYR A 1 103 ? 7.327 -7.236 2.623 1.00 91.00 103 TYR A CA 1
ATOM 826 C C . TYR A 1 103 ? 6.221 -8.126 3.186 1.00 91.00 103 TYR A C 1
ATOM 828 O O . TYR A 1 103 ? 6.343 -8.686 4.273 1.00 91.00 103 TYR A O 1
ATOM 836 N N . LEU A 1 104 ? 5.122 -8.234 2.443 1.00 87.56 104 LEU A N 1
ATOM 837 C CA . LEU A 1 104 ? 3.987 -9.097 2.788 1.00 87.56 104 LEU A CA 1
ATOM 838 C C . LEU A 1 104 ? 3.966 -10.379 1.949 1.00 87.56 104 LEU A C 1
ATOM 840 O O . LEU A 1 104 ? 3.505 -11.414 2.421 1.00 87.56 104 LEU A O 1
ATOM 844 N N . LYS A 1 105 ? 4.508 -10.307 0.731 1.00 88.06 105 LYS A N 1
ATOM 845 C CA . LYS A 1 105 ? 4.704 -11.439 -0.181 1.00 88.06 105 LYS A CA 1
ATOM 846 C C . LYS A 1 105 ? 6.086 -12.057 -0.004 1.00 88.06 105 LYS A C 1
ATOM 848 O O . LYS A 1 105 ? 7.014 -11.391 0.472 1.00 88.06 105 LYS A O 1
ATOM 853 N N . GLN A 1 106 ? 6.239 -13.321 -0.388 1.00 89.44 106 GLN A N 1
ATOM 854 C CA . GLN A 1 106 ? 7.519 -14.012 -0.240 1.00 89.44 106 GLN A CA 1
ATOM 855 C C . GLN A 1 106 ? 8.604 -13.334 -1.092 1.00 89.44 106 GLN A C 1
ATOM 857 O O . GLN A 1 106 ? 8.302 -12.849 -2.183 1.00 89.44 106 GLN A O 1
ATOM 862 N N . PRO A 1 107 ? 9.880 -13.322 -0.652 1.00 90.69 107 PRO A N 1
ATOM 863 C CA . PRO A 1 107 ? 10.970 -12.740 -1.436 1.00 90.69 107 PRO A CA 1
ATOM 864 C C . PRO A 1 107 ? 11.051 -13.228 -2.886 1.00 90.69 107 PRO A C 1
ATOM 866 O O . PRO A 1 107 ? 11.334 -12.440 -3.787 1.00 90.69 107 PRO A O 1
ATOM 869 N N . SER A 1 108 ? 10.738 -14.500 -3.135 1.00 90.06 108 SER A N 1
ATOM 870 C CA . SER A 1 108 ? 10.684 -15.098 -4.475 1.00 90.06 108 SER A CA 1
ATOM 871 C C . SER A 1 108 ? 9.734 -14.376 -5.442 1.00 90.06 108 SER A C 1
ATOM 873 O O . SER A 1 108 ? 9.993 -14.372 -6.642 1.00 90.06 108 SER A O 1
ATOM 875 N N . GLU A 1 109 ? 8.681 -13.722 -4.946 1.00 89.38 109 GLU A N 1
ATOM 876 C CA . GLU A 1 109 ? 7.655 -13.062 -5.764 1.00 89.38 109 GLU A CA 1
ATOM 877 C C . GLU A 1 109 ? 8.061 -11.665 -6.259 1.00 89.38 109 GLU A C 1
ATOM 879 O O . GLU A 1 109 ? 7.452 -11.130 -7.188 1.00 89.38 109 GLU A O 1
ATOM 884 N N . TRP A 1 110 ? 9.073 -11.044 -5.646 1.00 90.38 110 TRP A N 1
ATOM 885 C CA . TRP A 1 110 ? 9.446 -9.656 -5.943 1.00 90.38 110 TRP A CA 1
ATOM 886 C C . TRP A 1 110 ? 10.939 -9.442 -6.195 1.00 90.38 110 TRP A C 1
ATOM 888 O O . TRP A 1 110 ? 11.299 -8.498 -6.904 1.00 90.38 110 TRP A O 1
ATOM 898 N N . LEU A 1 111 ? 11.820 -10.322 -5.701 1.00 89.19 111 LEU A N 1
ATOM 899 C CA . LEU A 1 111 ? 13.269 -10.219 -5.915 1.00 89.19 111 LEU A CA 1
ATOM 900 C C . LEU A 1 111 ? 13.647 -10.206 -7.402 1.00 89.19 111 LEU A C 1
ATOM 902 O O . LEU A 1 111 ? 14.531 -9.451 -7.791 1.00 89.19 111 LEU A O 1
ATOM 906 N N . GLY A 1 112 ? 12.978 -11.015 -8.232 1.00 84.81 112 GLY A N 1
ATOM 907 C CA . GLY A 1 112 ? 13.248 -11.086 -9.674 1.00 84.81 112 GLY A CA 1
ATOM 908 C C . GLY A 1 112 ? 12.703 -9.897 -10.472 1.00 84.81 112 GLY A C 1
ATOM 909 O O . GLY A 1 112 ? 13.193 -9.603 -11.561 1.00 84.81 112 GLY A O 1
ATOM 910 N N . VAL A 1 113 ? 11.706 -9.195 -9.928 1.00 86.50 113 VAL A N 1
ATOM 911 C CA . VAL A 1 113 ? 11.068 -8.046 -10.587 1.00 86.50 113 VAL A CA 1
ATOM 912 C C . VAL A 1 113 ? 11.853 -6.768 -10.320 1.00 86.50 113 VAL A C 1
ATOM 914 O O . VAL A 1 113 ? 12.066 -5.943 -11.214 1.00 86.50 113 VAL A O 1
ATOM 917 N N . LEU A 1 114 ? 12.318 -6.598 -9.083 1.00 85.88 114 LEU A N 1
ATOM 918 C CA . LEU A 1 114 ? 13.137 -5.458 -8.720 1.00 85.88 114 LEU A CA 1
ATOM 919 C C . LEU A 1 114 ? 14.569 -5.693 -9.199 1.00 85.88 114 LEU A C 1
ATOM 921 O O . LEU A 1 114 ? 15.245 -6.623 -8.783 1.00 85.88 114 LEU A O 1
ATOM 925 N N . ARG A 1 115 ? 15.088 -4.820 -10.065 1.00 86.25 115 ARG A N 1
ATOM 926 C CA . ARG A 1 115 ? 16.508 -4.873 -10.440 1.00 86.25 115 ARG A CA 1
ATOM 927 C C . ARG A 1 115 ? 17.347 -4.378 -9.263 1.00 86.25 115 ARG A C 1
ATOM 929 O O . ARG A 1 115 ? 17.490 -3.167 -9.087 1.00 86.25 115 ARG A O 1
ATOM 936 N N . LEU A 1 116 ? 17.877 -5.291 -8.450 1.00 88.44 116 LEU A N 1
ATOM 937 C CA . LEU A 1 116 ? 18.596 -4.967 -7.213 1.00 88.44 116 LEU A CA 1
ATOM 938 C C . LEU A 1 116 ? 20.114 -4.911 -7.416 1.00 88.44 116 LEU A C 1
ATOM 940 O O . LEU A 1 116 ? 20.696 -5.746 -8.096 1.00 88.44 116 LEU A O 1
ATOM 944 N N . LYS A 1 117 ? 20.763 -3.926 -6.787 1.00 90.06 117 LYS A N 1
ATOM 945 C CA . LYS A 1 117 ? 22.219 -3.901 -6.548 1.00 90.06 117 LYS A CA 1
ATOM 946 C C . LYS A 1 117 ? 22.585 -4.623 -5.254 1.00 90.06 117 LYS A C 1
ATOM 948 O O . LYS A 1 117 ? 23.668 -5.179 -5.150 1.00 90.06 117 LYS A O 1
ATOM 953 N N . MET A 1 118 ? 21.712 -4.545 -4.254 1.00 90.62 118 MET A N 1
ATOM 954 C CA . MET A 1 118 ? 21.902 -5.152 -2.940 1.00 90.62 118 MET A CA 1
ATOM 955 C C . MET A 1 118 ? 20.535 -5.460 -2.338 1.00 90.62 118 MET A C 1
ATOM 957 O O . MET A 1 118 ? 19.606 -4.661 -2.475 1.00 90.62 118 MET A O 1
ATOM 961 N N . CYS A 1 119 ? 20.434 -6.581 -1.635 1.00 91.56 119 CYS A N 1
ATOM 962 C CA . CYS A 1 119 ? 19.283 -6.925 -0.820 1.00 91.56 119 CYS A CA 1
ATOM 963 C C . CYS A 1 119 ? 19.775 -7.611 0.452 1.00 91.56 119 CYS A C 1
ATOM 965 O O . CYS A 1 119 ? 20.567 -8.548 0.375 1.00 91.56 119 CYS A O 1
ATOM 967 N N . ARG A 1 120 ? 19.310 -7.150 1.610 1.00 93.06 120 ARG A N 1
ATOM 968 C CA . ARG A 1 120 ? 19.457 -7.860 2.879 1.00 93.06 120 ARG A CA 1
ATOM 969 C C . ARG A 1 120 ? 18.068 -8.086 3.444 1.00 93.06 120 ARG A C 1
ATOM 971 O O . ARG A 1 120 ? 17.358 -7.119 3.699 1.00 93.06 120 ARG A O 1
ATOM 978 N N . ILE A 1 121 ? 17.704 -9.349 3.612 1.00 93.94 121 ILE A N 1
ATOM 979 C CA . ILE A 1 121 ? 16.387 -9.765 4.087 1.00 93.94 121 ILE A CA 1
ATOM 980 C C . ILE A 1 121 ? 16.499 -10.130 5.563 1.00 93.94 121 ILE A C 1
ATOM 982 O O . ILE A 1 121 ? 17.368 -10.903 5.955 1.00 93.94 121 ILE A O 1
ATOM 986 N N . ASP A 1 122 ? 15.606 -9.563 6.356 1.00 92.81 122 ASP A N 1
ATOM 987 C CA . ASP A 1 122 ? 15.296 -9.967 7.717 1.00 92.81 122 ASP A CA 1
ATOM 988 C C . ASP A 1 122 ? 13.959 -10.724 7.668 1.00 92.81 122 ASP A C 1
ATOM 990 O O . ASP A 1 122 ? 12.907 -10.156 7.348 1.00 92.81 122 ASP A O 1
ATOM 994 N N . VAL A 1 123 ? 14.025 -12.041 7.873 1.00 90.31 123 VAL A N 1
ATOM 995 C CA . VAL A 1 123 ? 12.857 -12.932 7.794 1.00 90.31 123 VAL A CA 1
ATOM 996 C C . VAL A 1 123 ? 11.955 -12.764 9.006 1.00 90.31 123 VAL A C 1
ATOM 998 O O . VAL A 1 123 ? 10.736 -12.706 8.854 1.00 90.31 123 VAL A O 1
ATOM 1001 N N . GLU A 1 124 ? 12.543 -12.604 10.188 1.00 90.88 124 GLU A N 1
ATOM 1002 C CA . GLU A 1 124 ? 11.804 -12.455 11.441 1.00 90.88 124 GLU A CA 1
ATOM 1003 C C . GLU A 1 124 ? 10.956 -11.184 11.429 1.00 90.88 124 GLU A C 1
ATOM 1005 O O . GLU A 1 124 ? 9.772 -11.212 11.764 1.00 90.88 124 GLU A O 1
ATOM 1010 N N . LYS A 1 125 ? 11.530 -10.069 10.966 1.00 88.62 125 LYS A N 1
ATOM 1011 C CA . LYS A 1 125 ? 10.825 -8.781 10.910 1.00 88.62 125 LYS A CA 1
ATOM 1012 C C . LYS A 1 125 ? 9.976 -8.596 9.657 1.00 88.62 125 LYS A C 1
ATOM 1014 O O . LYS A 1 125 ? 9.302 -7.571 9.542 1.00 88.62 125 LYS A O 1
ATOM 1019 N N . LYS A 1 126 ? 10.020 -9.537 8.706 1.00 91.88 126 LYS A N 1
ATOM 1020 C CA . LYS A 1 126 ? 9.464 -9.379 7.350 1.00 91.88 126 LYS A CA 1
ATOM 1021 C C . LYS A 1 126 ? 9.911 -8.062 6.694 1.00 91.88 126 LYS A C 1
ATOM 1023 O O . LYS A 1 126 ? 9.109 -7.324 6.119 1.00 91.88 126 LYS A O 1
ATOM 1028 N N . GLN A 1 127 ? 11.197 -7.731 6.827 1.00 93.69 127 GLN A N 1
ATOM 1029 C CA . GLN A 1 127 ? 11.784 -6.486 6.324 1.00 93.69 127 GLN A CA 1
ATOM 1030 C C . GLN A 1 127 ? 12.959 -6.748 5.392 1.00 93.69 127 GLN A C 1
ATOM 1032 O O . GLN A 1 127 ? 13.711 -7.701 5.567 1.00 93.69 127 GLN A O 1
ATOM 1037 N N . ALA A 1 128 ? 13.156 -5.883 4.406 1.00 92.06 128 ALA A N 1
ATOM 1038 C CA . ALA A 1 128 ? 14.317 -5.933 3.536 1.00 92.06 128 ALA A CA 1
ATOM 1039 C C . ALA A 1 128 ? 14.952 -4.550 3.396 1.00 92.06 128 ALA A C 1
ATOM 1041 O O . ALA A 1 128 ? 14.275 -3.560 3.122 1.00 92.06 128 ALA A O 1
ATOM 1042 N N . LEU A 1 129 ? 16.275 -4.494 3.535 1.00 91.62 129 LEU A N 1
ATOM 1043 C CA . LEU A 1 129 ? 17.078 -3.357 3.106 1.00 91.62 129 LEU A CA 1
ATOM 1044 C C . LEU A 1 129 ? 17.469 -3.579 1.645 1.00 91.62 129 LEU A C 1
ATOM 1046 O O . LEU A 1 129 ? 18.206 -4.512 1.320 1.00 91.62 129 LEU A O 1
ATOM 1050 N N . ILE A 1 130 ? 16.985 -2.717 0.761 1.00 90.50 130 ILE A N 1
ATOM 1051 C CA . ILE A 1 130 ? 17.113 -2.861 -0.685 1.00 90.50 130 ILE A CA 1
ATOM 1052 C C . ILE A 1 130 ? 17.886 -1.675 -1.254 1.00 90.50 130 ILE A C 1
ATOM 1054 O O . ILE A 1 130 ? 17.558 -0.523 -0.992 1.00 90.50 130 ILE A O 1
ATOM 1058 N N . LYS A 1 131 ? 18.884 -1.938 -2.100 1.00 89.25 131 LYS A N 1
ATOM 1059 C CA . LYS A 1 131 ? 19.496 -0.926 -2.968 1.00 89.25 131 LYS A CA 1
ATOM 1060 C C . LYS A 1 131 ? 19.129 -1.236 -4.409 1.00 89.25 131 LYS A C 1
ATOM 1062 O O . LYS A 1 131 ? 19.495 -2.288 -4.932 1.00 89.25 131 LYS A O 1
ATOM 1067 N N . LEU A 1 132 ? 18.431 -0.314 -5.057 1.00 87.94 132 LEU A N 1
ATOM 1068 C CA . LEU A 1 132 ? 17.966 -0.484 -6.429 1.00 87.94 132 LEU A CA 1
ATOM 1069 C C . LEU A 1 132 ? 19.098 -0.216 -7.434 1.00 87.94 132 LEU A C 1
ATOM 1071 O O . LEU A 1 132 ? 19.915 0.692 -7.260 1.00 87.94 132 LEU A O 1
ATOM 1075 N N . ALA A 1 133 ? 19.160 -1.016 -8.499 1.00 85.88 133 ALA A N 1
ATOM 1076 C CA . ALA A 1 133 ? 20.105 -0.828 -9.598 1.00 85.88 133 ALA A CA 1
ATOM 1077 C C . ALA A 1 133 ? 19.687 0.304 -10.537 1.00 85.88 133 ALA A C 1
ATOM 1079 O O . ALA A 1 133 ? 20.547 0.991 -11.090 1.00 85.88 133 ALA A O 1
ATOM 1080 N N . LYS A 1 134 ? 18.375 0.486 -10.689 1.00 83.06 134 LYS A N 1
ATOM 1081 C CA . LYS A 1 134 ? 17.730 1.560 -11.439 1.00 83.06 134 LYS A CA 1
ATOM 1082 C C . LYS A 1 134 ? 16.581 2.122 -10.602 1.00 83.06 134 LYS A C 1
ATOM 1084 O O . LYS A 1 134 ? 15.995 1.353 -9.840 1.00 83.06 134 LYS A O 1
ATOM 1089 N N . PRO A 1 135 ? 16.240 3.410 -10.745 1.00 81.12 135 PRO A N 1
ATOM 1090 C CA . PRO A 1 135 ? 15.039 3.950 -10.127 1.00 81.12 135 PRO A CA 1
ATOM 1091 C C . PRO A 1 135 ? 13.805 3.135 -10.524 1.00 81.12 135 PRO A C 1
ATOM 1093 O O . PRO A 1 135 ? 13.672 2.723 -11.679 1.00 81.12 135 PRO A O 1
ATOM 1096 N N . VAL A 1 136 ? 12.912 2.903 -9.566 1.00 80.06 136 VAL A N 1
ATOM 1097 C CA . VAL A 1 136 ? 11.604 2.278 -9.802 1.00 80.06 136 VAL A CA 1
ATOM 1098 C C . VAL A 1 136 ? 10.523 3.178 -9.227 1.00 80.06 136 VAL A C 1
ATOM 1100 O O . VAL A 1 136 ? 10.762 3.914 -8.272 1.00 80.06 136 VAL A O 1
ATOM 1103 N N . LYS A 1 137 ? 9.321 3.128 -9.798 1.00 79.19 137 LYS A N 1
ATOM 1104 C CA . LYS A 1 137 ? 8.176 3.844 -9.228 1.00 79.19 137 LYS A CA 1
ATOM 1105 C C . LYS A 1 137 ? 7.750 3.159 -7.931 1.00 79.19 137 LYS A C 1
ATOM 1107 O O . LYS A 1 137 ? 7.713 1.931 -7.883 1.00 79.19 137 LYS A O 1
ATOM 1112 N N . VAL A 1 138 ? 7.356 3.931 -6.915 1.00 80.19 138 VAL A N 1
ATOM 1113 C CA . VAL A 1 138 ? 6.859 3.384 -5.636 1.00 80.19 138 VAL A CA 1
ATOM 1114 C C . VAL A 1 138 ? 5.655 2.458 -5.850 1.00 80.19 138 VAL A C 1
ATOM 1116 O O . VAL A 1 138 ? 5.502 1.458 -5.158 1.00 80.19 138 VAL A O 1
ATOM 1119 N N . SER A 1 139 ? 4.843 2.723 -6.875 1.00 79.50 139 SER A N 1
ATOM 1120 C CA . SER A 1 139 ? 3.729 1.850 -7.251 1.00 79.50 139 SER A CA 1
ATOM 1121 C C . SER A 1 139 ? 4.153 0.418 -7.571 1.00 79.50 139 SER A C 1
ATOM 1123 O O . SER A 1 139 ? 3.408 -0.498 -7.264 1.00 79.50 139 SER A O 1
ATOM 1125 N N . ILE A 1 140 ? 5.346 0.215 -8.144 1.00 85.19 140 ILE A N 1
ATOM 1126 C CA . ILE A 1 140 ? 5.862 -1.128 -8.437 1.00 85.19 140 ILE A CA 1
ATOM 1127 C C . ILE A 1 140 ? 6.122 -1.872 -7.125 1.00 85.19 140 ILE A C 1
ATOM 1129 O O . ILE A 1 140 ? 5.794 -3.045 -7.018 1.00 85.19 140 ILE A O 1
ATOM 1133 N N . LEU A 1 141 ? 6.656 -1.196 -6.102 1.00 86.06 141 LEU A N 1
ATOM 1134 C CA . LEU A 1 141 ? 6.822 -1.806 -4.780 1.00 86.06 141 LEU A CA 1
ATOM 1135 C C . LEU A 1 141 ? 5.464 -2.242 -4.212 1.00 86.06 141 LEU A C 1
ATOM 1137 O O . LEU A 1 141 ? 5.299 -3.397 -3.825 1.00 86.06 141 LEU A O 1
ATOM 1141 N N . PHE A 1 142 ? 4.477 -1.345 -4.248 1.00 86.31 142 PHE A N 1
ATOM 1142 C CA . PHE A 1 142 ? 3.128 -1.613 -3.751 1.00 86.31 142 PHE A CA 1
ATOM 1143 C C . PHE A 1 142 ? 2.460 -2.805 -4.447 1.00 86.31 142 PHE A C 1
ATOM 1145 O O . PHE A 1 142 ? 1.945 -3.699 -3.780 1.00 86.31 142 PHE A O 1
ATOM 1152 N N . ASP A 1 143 ? 2.522 -2.850 -5.779 1.00 85.38 143 ASP A N 1
ATOM 1153 C CA . ASP A 1 143 ? 1.908 -3.909 -6.587 1.00 85.38 143 ASP A CA 1
ATOM 1154 C C . ASP A 1 143 ? 2.519 -5.300 -6.261 1.00 85.38 143 ASP A C 1
ATOM 1156 O O . ASP A 1 143 ? 1.863 -6.338 -6.387 1.00 85.38 143 ASP A O 1
ATOM 1160 N N . HIS A 1 144 ? 3.751 -5.317 -5.740 1.00 88.44 144 HIS A N 1
ATOM 1161 C CA . HIS A 1 144 ? 4.462 -6.507 -5.268 1.00 88.44 144 HIS A CA 1
ATOM 1162 C C . HIS A 1 144 ? 4.405 -6.721 -3.742 1.00 88.44 144 HIS A C 1
ATOM 1164 O O . HIS A 1 144 ? 5.146 -7.544 -3.206 1.00 88.44 144 HIS A O 1
ATOM 1170 N N . GLY A 1 145 ? 3.509 -6.031 -3.029 1.00 88.31 145 GLY A N 1
ATOM 1171 C CA . GLY A 1 145 ? 3.323 -6.206 -1.584 1.00 88.31 145 GLY A CA 1
ATOM 1172 C C . GLY A 1 145 ? 4.502 -5.699 -0.748 1.00 88.31 145 GLY A C 1
ATOM 1173 O O . GLY A 1 145 ? 4.767 -6.231 0.333 1.00 88.31 145 GLY A O 1
ATOM 1174 N N . LEU A 1 146 ? 5.233 -4.703 -1.258 1.00 88.88 146 LEU A N 1
ATOM 1175 C CA . LEU A 1 146 ? 6.346 -4.049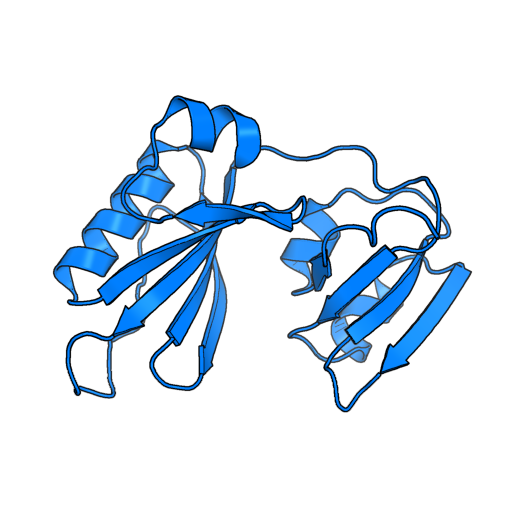 -0.579 1.00 88.88 146 LEU A CA 1
ATOM 1176 C C . LEU A 1 146 ? 5.930 -2.658 -0.107 1.00 88.88 146 LEU A C 1
ATOM 1178 O O . LEU A 1 146 ? 5.590 -1.781 -0.901 1.00 88.88 146 LEU A O 1
ATOM 1182 N N . LYS A 1 147 ? 6.001 -2.459 1.206 1.00 85.31 147 LYS A N 1
ATOM 1183 C CA . LYS A 1 147 ? 5.675 -1.211 1.892 1.00 85.31 147 LYS A CA 1
ATOM 1184 C C . LYS A 1 147 ? 6.959 -0.471 2.214 1.00 85.31 147 LYS A C 1
ATOM 1186 O O . LYS A 1 147 ? 7.817 -1.040 2.887 1.00 85.31 147 LYS A O 1
ATOM 1191 N N . LEU A 1 148 ? 7.100 0.779 1.784 1.00 83.69 148 LEU A N 1
ATOM 1192 C CA . LEU A 1 148 ? 8.202 1.613 2.258 1.00 83.69 148 LEU A CA 1
ATOM 1193 C C . LEU A 1 148 ? 8.028 1.862 3.754 1.00 83.69 148 LEU A C 1
ATOM 1195 O O . LEU A 1 148 ? 6.983 2.329 4.195 1.00 83.69 148 LEU A O 1
ATOM 1199 N N . LEU A 1 149 ? 9.062 1.555 4.527 1.00 80.56 149 LEU A N 1
ATOM 1200 C CA . LEU A 1 149 ? 9.169 2.055 5.887 1.00 80.56 149 LEU A CA 1
ATOM 1201 C C . LEU A 1 149 ? 9.838 3.423 5.771 1.00 80.56 149 LEU A C 1
ATOM 1203 O O . LEU A 1 149 ? 10.870 3.539 5.103 1.00 80.56 149 LEU A O 1
ATOM 1207 N N . SER A 1 150 ? 9.205 4.465 6.321 1.00 67.00 150 SER A N 1
ATOM 1208 C CA . SER A 1 150 ? 9.704 5.843 6.251 1.00 67.00 150 SER A CA 1
ATOM 1209 C C . SER A 1 150 ? 11.204 5.881 6.540 1.00 67.00 150 SER A C 1
ATOM 1211 O O . SER A 1 150 ? 11.680 5.160 7.421 1.00 67.00 150 SER A O 1
ATOM 1213 N N . LYS A 1 151 ? 11.954 6.710 5.802 1.00 51.88 151 LYS A N 1
ATOM 1214 C CA . LYS A 1 151 ? 13.389 6.902 6.043 1.00 51.88 151 LYS A CA 1
ATOM 1215 C C . LYS A 1 151 ? 13.623 7.111 7.538 1.00 51.88 151 LYS A C 1
ATOM 1217 O O . LYS A 1 151 ? 13.007 8.002 8.117 1.00 51.88 151 LYS A O 1
ATOM 1222 N N . ASN A 1 152 ? 14.550 6.343 8.115 1.00 40.72 152 ASN A N 1
ATOM 1223 C CA . ASN A 1 152 ? 15.260 6.807 9.298 1.00 40.72 152 ASN A CA 1
ATOM 1224 C C . ASN A 1 152 ? 15.714 8.232 8.984 1.00 40.72 152 ASN A C 1
ATOM 1226 O O . ASN A 1 152 ? 16.426 8.461 7.996 1.00 40.72 152 ASN A O 1
ATOM 1230 N N . GLU A 1 153 ? 15.236 9.183 9.778 1.00 32.62 153 GLU A N 1
ATOM 1231 C CA . GLU A 1 153 ? 15.888 10.473 9.893 1.00 32.62 153 GLU A CA 1
ATOM 1232 C C . GLU A 1 153 ? 17.380 10.196 10.076 1.00 32.62 153 GLU A C 1
ATOM 1234 O O . GLU A 1 153 ? 17.775 9.297 10.819 1.00 32.62 153 GLU A O 1
ATOM 1239 N N . LYS A 1 154 ? 18.169 10.875 9.246 1.00 30.50 154 LYS A N 1
ATOM 1240 C CA . LYS A 1 154 ? 19.617 10.744 9.095 1.00 30.50 154 LYS A CA 1
ATOM 1241 C C . LYS A 1 154 ? 20.305 10.335 10.407 1.00 30.50 154 LYS A C 1
ATOM 1243 O O . LYS A 1 154 ? 20.239 11.081 11.381 1.00 30.50 154 LYS A O 1
ATOM 1248 N N . THR A 1 155 ? 20.991 9.194 10.394 1.00 31.69 155 THR A N 1
ATOM 1249 C CA . THR A 1 155 ? 22.242 9.062 11.150 1.00 31.69 155 THR A CA 1
ATOM 1250 C C . THR A 1 155 ? 23.301 9.989 10.573 1.00 31.69 155 THR A C 1
ATOM 1252 O O . THR A 1 155 ? 23.261 10.245 9.343 1.00 31.69 155 THR A O 1
#